Protein AF-A0A9D8CC63-F1 (afdb_monomer_lite)

pLDDT: mean 84.13, std 9.75, range [60.34, 95.06]

Secondary structure (DSSP, 8-state):
-BEEEESSTTSPEEEEEETTEEEEEEEEEEEEEE-S-TTT-TTPPPEEEEEEEETTS-EEEEEE-GGG-EEEEEEE-

Radius of gyration: 12.79 Å; chains: 1; bounding box: 35×23×34 Å

Foldseek 3Di:
DKAFDAPDLLGDGQWIADPNDIFGFPDKDWQPWAFDPCVPDVPGHTKGWMWTQGPVRWTWIWIQDPPRDIDTPDTDD

Structure (mmCIF, N/CA/C/O backbone):
data_AF-A0A9D8CC63-F1
#
_entry.id   AF-A0A9D8CC63-F1
#
loop_
_atom_site.group_PDB
_atom_site.id
_atom_site.type_symbol
_atom_site.label_atom_id
_atom_site.label_alt_id
_atom_site.label_comp_id
_atom_site.label_asym_id
_atom_site.label_entity_id
_atom_site.label_seq_id
_atom_site.pdbx_PDB_ins_code
_atom_site.Cartn_x
_atom_site.Cartn_y
_atom_site.Cartn_z
_atom_site.occupancy
_atom_site.B_iso_or_equiv
_atom_site.auth_seq_id
_atom_site.auth_comp_id
_atom_site.auth_asym_id
_atom_site.auth_atom_id
_atom_site.pdbx_PDB_model_num
ATOM 1 N N . PRO A 1 1 ? -7.079 -6.252 -5.940 1.00 65.31 1 PRO A N 1
ATOM 2 C CA . PRO A 1 1 ? -7.155 -4.805 -6.269 1.00 65.31 1 PRO A CA 1
ATOM 3 C C . PRO A 1 1 ? -7.807 -4.050 -5.103 1.00 65.31 1 PRO A C 1
ATOM 5 O O . PRO A 1 1 ? -8.755 -4.565 -4.510 1.00 65.31 1 PRO A O 1
ATOM 8 N N . VAL A 1 2 ? -7.262 -2.891 -4.736 1.00 76.56 2 VAL A N 1
ATOM 9 C CA . VAL A 1 2 ? -7.760 -2.014 -3.665 1.00 76.56 2 VAL A CA 1
ATOM 10 C C . VAL A 1 2 ? -8.364 -0.774 -4.320 1.00 76.56 2 VAL A C 1
ATOM 12 O O . VAL A 1 2 ? -7.764 -0.207 -5.226 1.00 76.56 2 VAL A O 1
ATOM 15 N N . ALA A 1 3 ? -9.545 -0.342 -3.875 1.00 79.88 3 ALA A N 1
ATOM 16 C CA . ALA A 1 3 ? -10.093 0.938 -4.325 1.00 79.88 3 ALA A CA 1
ATOM 17 C C . ALA A 1 3 ? -9.488 2.050 -3.464 1.00 79.88 3 ALA A C 1
ATOM 19 O O . ALA A 1 3 ? -9.681 2.023 -2.251 1.00 79.88 3 ALA A O 1
ATOM 20 N N . ALA A 1 4 ? -8.762 2.992 -4.060 1.00 75.31 4 ALA A N 1
ATOM 21 C CA . ALA A 1 4 ? -8.078 4.068 -3.347 1.00 75.31 4 ALA A CA 1
ATOM 22 C C . ALA A 1 4 ? -8.367 5.427 -3.995 1.00 75.31 4 ALA A C 1
ATOM 24 O O . ALA A 1 4 ? -8.495 5.518 -5.213 1.00 75.31 4 ALA A O 1
ATOM 25 N N . LEU A 1 5 ? -8.461 6.469 -3.170 1.00 76.75 5 LEU A N 1
ATOM 26 C CA . LEU A 1 5 ? -8.597 7.860 -3.602 1.00 76.75 5 LEU A CA 1
ATOM 27 C C . LEU A 1 5 ? -7.331 8.618 -3.197 1.00 76.75 5 LEU A C 1
ATOM 29 O O . LEU A 1 5 ? -7.091 8.820 -2.004 1.00 76.75 5 LEU A O 1
ATOM 33 N N . ALA A 1 6 ? -6.515 8.991 -4.184 1.00 65.50 6 ALA A N 1
ATOM 34 C CA . ALA A 1 6 ? -5.291 9.769 -3.997 1.00 65.50 6 ALA A CA 1
ATOM 35 C C . ALA A 1 6 ? -5.564 11.271 -4.101 1.00 65.50 6 ALA A C 1
ATOM 37 O O . ALA A 1 6 ? -6.420 11.703 -4.866 1.00 65.50 6 ALA A O 1
ATOM 38 N N . GLU A 1 7 ? -4.852 12.050 -3.289 1.00 60.34 7 GLU A N 1
ATOM 39 C CA . GLU A 1 7 ? -4.983 13.512 -3.240 1.00 60.34 7 GLU A CA 1
ATOM 40 C C . GLU A 1 7 ? -4.161 14.210 -4.329 1.00 60.34 7 GLU A C 1
ATOM 42 O O . GLU A 1 7 ? -4.536 15.268 -4.821 1.00 60.34 7 GLU A O 1
ATOM 47 N N . LEU A 1 8 ? -3.054 13.580 -4.721 1.00 63.66 8 LEU A N 1
ATOM 48 C CA . LEU A 1 8 ? -2.186 13.982 -5.820 1.00 63.66 8 LEU A CA 1
ATOM 49 C C . LEU A 1 8 ? -1.983 12.787 -6.754 1.00 63.66 8 LEU A C 1
ATOM 51 O O . LEU A 1 8 ? -1.999 11.650 -6.268 1.00 63.66 8 LEU A O 1
ATOM 55 N N . PRO A 1 9 ? -1.739 13.020 -8.058 1.00 64.12 9 PRO A N 1
ATOM 56 C CA . PRO A 1 9 ? -1.491 11.949 -9.017 1.00 64.12 9 PRO A CA 1
ATOM 57 C C . PRO A 1 9 ? -0.375 11.013 -8.549 1.00 64.12 9 PRO A C 1
ATOM 59 O O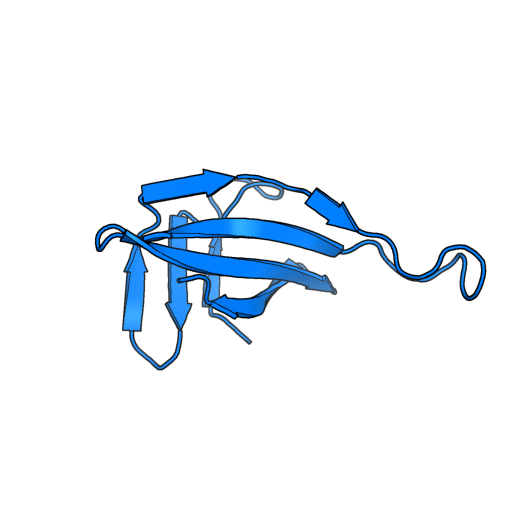 . PRO A 1 9 ? -0.560 9.811 -8.641 1.00 64.12 9 PRO A O 1
ATOM 62 N N . ASP A 1 10 ? 0.691 11.521 -7.920 1.00 72.00 10 ASP A N 1
ATOM 63 C CA . ASP A 1 10 ? 1.820 10.738 -7.379 1.00 72.00 10 ASP A CA 1
ATOM 64 C C . ASP A 1 10 ? 1.787 10.545 -5.853 1.00 72.00 10 ASP A C 1
ATOM 66 O O . ASP A 1 10 ? 2.675 9.935 -5.262 1.00 72.00 10 ASP A O 1
ATOM 70 N N . GLY A 1 11 ? 0.733 11.029 -5.193 1.00 79.75 11 GLY A N 1
ATOM 71 C CA . GLY A 1 11 ? 0.615 11.000 -3.739 1.00 79.75 11 GLY A CA 1
ATOM 72 C C . GLY A 1 11 ? 0.046 9.688 -3.184 1.00 79.75 11 GLY A C 1
ATOM 73 O O . GLY A 1 11 ? -0.623 8.931 -3.895 1.00 79.75 11 GLY A O 1
ATOM 74 N N . PRO A 1 12 ? 0.250 9.416 -1.886 1.00 83.38 12 PRO A N 1
ATOM 75 C CA . PRO A 1 12 ? -0.433 8.323 -1.207 1.00 83.38 12 PRO A CA 1
ATOM 76 C C . PRO A 1 12 ? -1.962 8.522 -1.214 1.00 83.38 12 PRO A C 1
ATOM 78 O O . PRO A 1 12 ? -2.454 9.652 -1.313 1.00 83.38 12 PRO A O 1
ATOM 81 N N . PRO A 1 13 ? -2.748 7.440 -1.082 1.00 87.44 13 PRO A N 1
ATOM 82 C CA . PRO A 1 13 ? -4.192 7.551 -0.972 1.00 87.44 13 PRO A CA 1
ATOM 83 C C . PRO A 1 13 ? -4.587 8.177 0.370 1.00 87.44 13 PRO A C 1
ATOM 85 O O . PRO A 1 13 ? -4.011 7.844 1.401 1.00 87.44 13 PRO A O 1
ATOM 88 N N . ARG A 1 14 ? -5.618 9.030 0.391 1.00 88.50 14 ARG A N 1
ATOM 89 C CA . ARG A 1 14 ? -6.257 9.493 1.641 1.00 88.50 14 ARG A CA 1
ATOM 90 C C . ARG A 1 14 ? -7.148 8.428 2.261 1.00 88.50 14 ARG A C 1
ATOM 92 O O . ARG A 1 14 ? -7.312 8.343 3.478 1.00 88.50 14 ARG A O 1
ATOM 99 N N . LEU A 1 15 ? -7.801 7.672 1.392 1.00 91.31 15 LEU A N 1
ATOM 100 C CA . LEU A 1 15 ? -8.818 6.690 1.721 1.00 91.31 15 LEU A CA 1
ATOM 101 C C . LEU A 1 15 ? -8.592 5.485 0.827 1.00 91.31 15 LEU A C 1
ATOM 103 O O . LEU A 1 15 ? -8.375 5.636 -0.378 1.00 91.31 15 LEU A O 1
ATOM 107 N N . PHE A 1 16 ? -8.689 4.293 1.396 1.00 91.62 16 PHE A N 1
ATOM 108 C CA . PHE A 1 16 ? -8.697 3.074 0.605 1.00 91.62 16 PHE A CA 1
ATOM 109 C C . PHE A 1 16 ? -9.650 2.041 1.194 1.00 91.62 16 PHE A C 1
ATOM 111 O O . PHE A 1 16 ? -9.881 1.991 2.399 1.00 91.62 16 PHE A O 1
ATOM 118 N N . ARG A 1 17 ? -10.234 1.210 0.333 1.00 93.06 17 ARG A N 1
ATOM 119 C CA . ARG A 1 17 ? -11.160 0.148 0.717 1.00 93.06 17 ARG A CA 1
ATOM 120 C C . ARG A 1 17 ? -10.519 -1.209 0.490 1.00 93.06 17 ARG A C 1
ATOM 122 O O . ARG A 1 17 ? -10.240 -1.588 -0.649 1.00 93.06 17 ARG A O 1
ATOM 129 N N . TRP A 1 18 ? -10.359 -1.969 1.566 1.00 91.38 18 TRP A N 1
ATOM 130 C CA . TRP A 1 18 ? -9.799 -3.317 1.543 1.00 91.38 18 TRP A CA 1
ATOM 131 C C .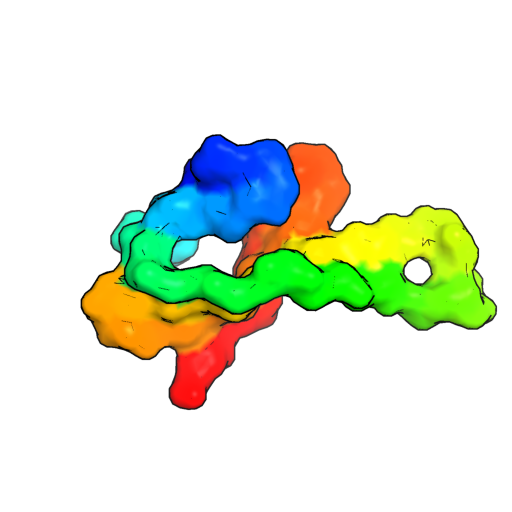 TRP A 1 18 ? -10.656 -4.266 2.384 1.00 91.38 18 TRP A C 1
ATOM 133 O O . TRP A 1 18 ? -11.152 -3.894 3.439 1.00 91.38 18 TRP A O 1
ATOM 143 N N . ARG A 1 19 ? -10.912 -5.481 1.874 1.00 88.12 19 ARG A N 1
ATOM 144 C CA . ARG A 1 19 ? -11.839 -6.467 2.481 1.00 88.12 19 ARG A CA 1
ATOM 145 C C . ARG A 1 19 ? -13.179 -5.858 2.934 1.00 88.12 19 ARG A C 1
ATOM 147 O O . ARG A 1 19 ? -13.697 -6.192 3.990 1.00 88.12 19 ARG A O 1
ATOM 154 N N . ARG A 1 20 ? -13.745 -4.970 2.105 1.00 90.81 20 ARG A N 1
ATOM 155 C CA . ARG A 1 20 ? -14.992 -4.210 2.356 1.00 90.81 20 ARG A CA 1
ATOM 156 C C . ARG A 1 20 ? -14.931 -3.193 3.506 1.00 90.81 20 ARG A C 1
ATOM 158 O O . ARG A 1 20 ? -15.930 -2.528 3.744 1.00 90.81 20 ARG A O 1
ATOM 165 N N . VAL A 1 21 ? -13.781 -3.002 4.143 1.00 90.94 21 VAL A N 1
ATOM 166 C CA . VAL A 1 21 ? -13.568 -1.984 5.177 1.00 90.94 21 VAL A CA 1
ATOM 167 C C . VAL A 1 21 ? -12.945 -0.743 4.545 1.00 90.94 21 VAL A C 1
ATOM 169 O O . VAL A 1 21 ? -12.015 -0.848 3.744 1.00 90.94 21 VAL A O 1
ATOM 172 N N . LEU A 1 22 ? -13.482 0.432 4.877 1.00 93.00 22 LEU A N 1
ATOM 173 C CA . LEU A 1 22 ? -12.898 1.716 4.503 1.00 93.00 22 LEU A CA 1
ATOM 174 C C . LEU A 1 22 ? -11.838 2.106 5.539 1.00 93.00 22 LEU A C 1
ATOM 176 O O . LEU A 1 22 ? -12.140 2.244 6.723 1.00 93.00 22 LEU A O 1
ATOM 180 N N . HIS A 1 23 ? -10.609 2.305 5.081 1.00 92.88 23 HIS A N 1
ATOM 181 C CA . HIS A 1 23 ? -9.484 2.753 5.886 1.00 92.88 23 HIS A CA 1
ATOM 182 C C . HIS A 1 23 ? -9.171 4.205 5.549 1.00 92.88 23 HIS A C 1
ATOM 184 O O . HIS A 1 23 ? -8.957 4.558 4.385 1.00 92.88 23 HIS A O 1
ATOM 190 N N . ARG A 1 24 ? -9.149 5.049 6.581 1.00 94.38 24 ARG A N 1
ATOM 191 C CA . ARG A 1 24 ? -8.725 6.442 6.474 1.00 94.38 24 ARG A CA 1
ATOM 192 C C . ARG A 1 24 ? -7.256 6.534 6.849 1.00 94.38 24 ARG A C 1
ATOM 194 O O . ARG A 1 24 ? -6.878 6.110 7.942 1.00 94.38 24 ARG A O 1
ATOM 201 N N . VAL A 1 25 ? -6.454 7.056 5.930 1.00 93.56 25 VAL A N 1
ATOM 202 C CA . VAL A 1 25 ? -5.009 7.178 6.097 1.00 93.56 25 VAL A CA 1
ATOM 203 C C . VAL A 1 25 ? -4.711 8.293 7.086 1.00 93.56 25 VAL A C 1
ATOM 205 O O . VAL A 1 25 ? -5.157 9.426 6.915 1.00 93.56 25 VAL A O 1
ATOM 208 N N . ARG A 1 26 ? -3.977 7.942 8.141 1.00 94.62 26 ARG A N 1
ATOM 209 C CA . ARG A 1 26 ? -3.460 8.868 9.149 1.00 94.62 26 ARG A CA 1
ATOM 210 C C . ARG A 1 26 ? -2.048 9.316 8.794 1.00 94.62 26 ARG A C 1
ATOM 212 O O . ARG A 1 26 ? -1.732 10.493 8.931 1.00 94.62 26 ARG A O 1
ATOM 219 N N . ARG A 1 27 ? -1.207 8.381 8.349 1.00 91.69 27 ARG A N 1
ATOM 220 C CA . ARG A 1 27 ? 0.177 8.641 7.951 1.00 91.69 27 ARG A CA 1
ATOM 221 C C . ARG A 1 27 ? 0.526 7.821 6.719 1.00 91.69 27 ARG A C 1
ATOM 223 O O . ARG A 1 27 ? 0.053 6.699 6.559 1.00 91.69 27 ARG A O 1
ATOM 230 N N . ALA A 1 28 ? 1.361 8.390 5.865 1.00 92.44 28 ALA A N 1
ATOM 231 C CA . ALA A 1 28 ? 1.886 7.723 4.690 1.00 92.44 28 ALA A CA 1
ATOM 232 C C . ALA A 1 28 ? 3.379 8.022 4.540 1.00 92.44 28 ALA A C 1
ATOM 234 O O . ALA A 1 28 ? 3.804 9.157 4.746 1.00 92.44 28 ALA A O 1
ATOM 235 N N . GLU A 1 29 ? 4.156 7.011 4.168 1.00 90.88 29 GLU A N 1
ATOM 236 C CA . GLU A 1 29 ? 5.573 7.119 3.819 1.00 90.88 29 GLU A CA 1
ATOM 237 C C . GLU A 1 29 ? 5.787 6.546 2.413 1.00 90.88 29 GLU A C 1
ATOM 239 O O . GLU A 1 29 ? 5.285 5.462 2.105 1.00 90.88 29 GLU A O 1
ATOM 244 N N . GLY A 1 30 ? 6.534 7.260 1.569 1.00 86.69 30 GLY A N 1
ATOM 245 C CA . GLY A 1 30 ? 6.802 6.896 0.175 1.00 86.69 30 GLY A CA 1
ATOM 246 C C . GLY A 1 30 ? 6.726 8.106 -0.772 1.00 86.69 30 GLY A C 1
ATOM 247 O O . GLY A 1 30 ? 6.568 9.231 -0.291 1.00 86.69 30 GLY A O 1
ATOM 248 N N . PRO A 1 31 ? 6.805 7.893 -2.098 1.00 86.62 31 PRO A N 1
ATOM 249 C CA . PRO A 1 31 ? 6.945 6.593 -2.754 1.00 86.62 31 PRO A CA 1
ATOM 250 C C . PRO A 1 31 ? 8.361 6.024 -2.623 1.00 86.62 31 PRO A C 1
ATOM 252 O O . PRO A 1 31 ? 9.346 6.687 -2.938 1.00 86.62 31 PRO A O 1
ATOM 255 N N . GLU A 1 32 ? 8.465 4.771 -2.194 1.00 84.94 32 GLU A N 1
ATOM 256 C CA . GLU A 1 32 ? 9.679 3.986 -2.400 1.00 84.94 32 GLU A CA 1
ATOM 257 C C . GLU A 1 32 ? 9.583 3.329 -3.777 1.00 84.94 32 GLU A C 1
ATOM 259 O O . GLU A 1 32 ? 8.727 2.472 -4.010 1.00 84.94 32 GLU A O 1
ATOM 264 N N . ARG A 1 33 ? 10.420 3.778 -4.714 1.00 84.69 33 ARG A N 1
ATOM 265 C CA . ARG A 1 33 ? 10.401 3.289 -6.091 1.00 84.69 33 ARG A CA 1
ATOM 266 C C . ARG A 1 33 ? 11.289 2.061 -6.214 1.00 84.69 33 ARG A C 1
ATOM 268 O O . ARG A 1 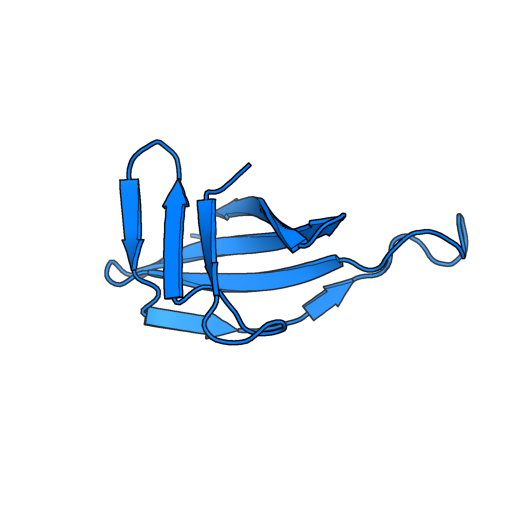33 ? 12.511 2.167 -6.169 1.00 84.69 33 ARG A O 1
ATOM 275 N N . ILE A 1 34 ? 10.663 0.905 -6.398 1.00 81.00 34 ILE A N 1
ATOM 276 C CA . ILE A 1 34 ? 11.361 -0.369 -6.563 1.00 81.00 34 ILE A CA 1
ATOM 277 C C . ILE A 1 34 ? 11.182 -0.818 -8.008 1.00 81.00 34 ILE A C 1
ATOM 279 O O . ILE A 1 34 ? 10.080 -1.180 -8.436 1.00 81.00 34 ILE A O 1
ATOM 283 N N . ALA A 1 35 ? 12.278 -0.775 -8.762 1.00 78.56 35 ALA A N 1
ATOM 284 C CA . ALA A 1 35 ? 12.346 -1.393 -10.074 1.00 78.56 35 ALA A CA 1
ATOM 285 C C . ALA A 1 35 ? 12.439 -2.922 -9.923 1.00 78.56 35 ALA A C 1
ATOM 287 O O . ALA A 1 35 ? 13.067 -3.409 -8.975 1.00 78.56 35 ALA A O 1
ATOM 288 N N . PRO A 1 36 ? 11.845 -3.694 -10.844 1.00 73.62 36 PRO A N 1
ATOM 289 C CA . PRO A 1 36 ? 12.177 -5.103 -11.017 1.00 73.62 36 PRO A CA 1
ATOM 290 C C . PRO A 1 36 ? 13.684 -5.267 -11.234 1.00 73.62 36 PRO A C 1
ATOM 292 O O . PRO A 1 36 ? 14.394 -4.291 -11.469 1.00 73.62 36 PRO A O 1
ATOM 295 N N . GLU A 1 37 ? 14.182 -6.498 -11.141 1.00 79.12 37 GLU A N 1
ATOM 296 C CA . GLU A 1 37 ? 15.605 -6.787 -11.324 1.00 79.12 37 GLU A CA 1
ATOM 297 C C . GLU A 1 37 ? 16.110 -6.206 -12.649 1.00 79.12 37 GLU A C 1
ATOM 299 O O . GLU A 1 37 ? 15.866 -6.755 -13.724 1.00 79.12 37 GLU A O 1
ATOM 304 N N . TRP A 1 38 ? 16.808 -5.073 -12.550 1.00 67.81 38 TRP A N 1
ATOM 305 C CA . TRP A 1 38 ? 17.154 -4.208 -13.679 1.00 67.81 38 TRP A CA 1
ATOM 306 C C . TRP A 1 38 ? 18.091 -4.891 -14.681 1.00 67.81 38 TRP A C 1
ATOM 308 O O . TRP A 1 38 ? 18.195 -4.467 -15.827 1.00 67.81 38 TRP A O 1
ATOM 318 N N . TRP A 1 39 ? 18.747 -5.976 -14.260 1.00 70.88 39 TRP A N 1
ATOM 319 C CA . TRP A 1 39 ? 19.584 -6.833 -15.096 1.00 70.88 39 TRP A CA 1
ATOM 320 C C . TRP A 1 39 ? 18.812 -7.914 -15.868 1.00 70.88 39 TRP A C 1
ATOM 322 O O . TRP A 1 39 ? 19.399 -8.550 -16.739 1.00 70.88 39 TRP A O 1
ATOM 332 N N . ARG A 1 40 ? 17.536 -8.177 -15.552 1.00 73.31 40 ARG A N 1
ATOM 333 C CA . ARG A 1 40 ? 16.724 -9.175 -16.275 1.00 73.31 40 ARG A CA 1
ATOM 334 C C . ARG A 1 40 ? 15.855 -8.555 -17.353 1.00 73.31 40 ARG A C 1
ATOM 336 O O . ARG A 1 40 ? 15.697 -9.158 -18.408 1.00 73.31 40 ARG A O 1
ATOM 343 N N . ASP A 1 41 ? 15.276 -7.395 -17.071 1.00 72.75 41 ASP A N 1
ATOM 344 C CA . ASP A 1 41 ? 14.342 -6.744 -17.981 1.00 72.75 41 ASP A CA 1
ATOM 345 C C . ASP A 1 41 ? 14.374 -5.225 -17.774 1.00 72.75 41 ASP A C 1
ATOM 347 O O . ASP A 1 41 ? 13.855 -4.695 -16.792 1.00 72.75 41 ASP A O 1
ATOM 351 N N . ALA A 1 42 ? 15.014 -4.527 -18.713 1.00 67.31 42 ALA A N 1
ATOM 352 C CA . ALA A 1 42 ? 15.149 -3.073 -18.690 1.00 67.31 42 ALA A CA 1
ATOM 353 C C . ALA A 1 42 ? 13.833 -2.336 -19.004 1.00 67.31 42 ALA A C 1
ATOM 355 O O . ALA A 1 42 ? 13.738 -1.136 -18.751 1.00 67.31 42 ALA A O 1
ATOM 356 N N . ALA A 1 43 ? 12.827 -3.030 -19.550 1.00 68.56 43 ALA A N 1
ATOM 35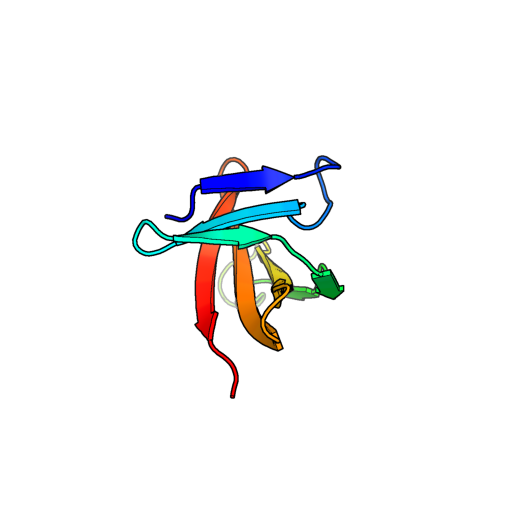7 C CA . ALA A 1 43 ? 11.506 -2.470 -19.828 1.00 68.56 43 ALA A CA 1
ATOM 358 C C . ALA A 1 43 ? 10.536 -2.641 -18.647 1.00 68.56 43 ALA A C 1
ATOM 360 O O . ALA A 1 43 ? 9.419 -2.124 -18.681 1.00 68.56 43 ALA A O 1
ATOM 361 N N . ALA A 1 44 ? 10.938 -3.363 -17.599 1.00 71.69 44 ALA A N 1
ATOM 362 C CA . ALA A 1 44 ? 10.065 -3.671 -16.486 1.00 71.69 44 ALA A CA 1
ATOM 363 C C . ALA A 1 44 ? 9.775 -2.415 -15.639 1.00 71.69 44 ALA A C 1
ATOM 365 O O . ALA A 1 44 ? 10.667 -1.800 -15.052 1.00 71.69 44 ALA A O 1
ATOM 366 N N . GLU A 1 45 ? 8.499 -2.028 -15.580 1.00 75.38 45 GLU A N 1
ATOM 367 C CA . GLU A 1 45 ? 8.066 -0.796 -14.918 1.00 75.38 45 GLU A CA 1
ATOM 368 C C . GLU A 1 45 ? 8.364 -0.804 -13.412 1.00 75.38 45 GLU A C 1
ATOM 370 O O . GLU A 1 45 ? 8.082 -1.768 -12.689 1.00 75.38 45 GLU A O 1
ATOM 375 N N . SER A 1 46 ? 8.900 0.319 -12.928 1.00 80.94 46 SER A N 1
ATOM 376 C CA . SER A 1 46 ? 9.099 0.546 -11.499 1.00 80.94 46 SER A CA 1
ATOM 377 C C . SER A 1 46 ? 7.764 0.686 -10.777 1.00 80.94 46 SER A C 1
ATOM 379 O O . SER A 1 46 ? 6.847 1.342 -11.264 1.00 80.94 46 SER A O 1
ATOM 381 N N . ARG A 1 47 ? 7.666 0.090 -9.588 1.00 86.56 47 ARG A N 1
ATOM 382 C CA . ARG A 1 47 ? 6.478 0.183 -8.736 1.00 86.56 47 ARG A CA 1
ATOM 383 C C . ARG A 1 47 ? 6.740 1.174 -7.617 1.00 86.56 47 ARG A C 1
ATOM 385 O O . ARG A 1 47 ? 7.766 1.089 -6.944 1.00 86.56 47 ARG A O 1
ATOM 392 N N . ASP A 1 48 ? 5.787 2.066 -7.394 1.00 88.88 48 ASP A N 1
ATOM 393 C CA . ASP A 1 48 ? 5.833 3.006 -6.281 1.00 88.88 48 ASP A CA 1
ATOM 394 C C . ASP A 1 48 ? 5.142 2.378 -5.063 1.00 88.88 48 ASP A C 1
ATOM 396 O O . ASP A 1 48 ? 3.931 2.129 -5.073 1.00 88.88 48 ASP A O 1
ATOM 400 N N . TYR A 1 49 ? 5.918 2.088 -4.020 1.00 90.94 49 TYR A N 1
ATOM 401 C CA . TYR A 1 49 ? 5.447 1.515 -2.762 1.00 90.94 49 TYR A CA 1
ATOM 402 C C . TYR A 1 49 ? 5.185 2.599 -1.718 1.00 90.94 49 TYR A C 1
ATOM 404 O O . TYR A 1 49 ? 5.933 3.566 -1.578 1.00 90.94 49 TYR A O 1
ATOM 412 N N . PHE A 1 50 ? 4.131 2.398 -0.936 1.00 91.75 50 PHE A N 1
ATOM 413 C CA . PHE A 1 50 ? 3.689 3.292 0.122 1.00 91.75 50 PHE A CA 1
ATOM 414 C C . PHE A 1 50 ? 3.422 2.493 1.393 1.00 91.75 50 PHE A C 1
ATOM 416 O O . PHE A 1 50 ? 2.637 1.540 1.397 1.00 91.75 50 PHE A O 1
ATOM 423 N N . ARG A 1 51 ? 4.045 2.904 2.496 1.00 93.50 51 ARG A N 1
ATOM 424 C CA . ARG A 1 51 ? 3.712 2.414 3.836 1.00 93.50 51 ARG A CA 1
ATOM 425 C C . ARG A 1 51 ? 2.633 3.322 4.407 1.00 93.50 51 ARG A C 1
ATOM 427 O O . ARG A 1 51 ? 2.840 4.521 4.554 1.00 93.50 51 ARG A O 1
ATOM 434 N N . ILE A 1 52 ? 1.463 2.756 4.665 1.00 94.31 52 ILE A N 1
ATOM 435 C CA . ILE A 1 52 ? 0.259 3.476 5.066 1.00 94.31 52 ILE A CA 1
ATOM 436 C C . ILE A 1 52 ? -0.134 3.048 6.471 1.00 94.31 52 ILE A C 1
ATOM 438 O O . ILE A 1 52 ? -0.304 1.863 6.733 1.00 94.31 52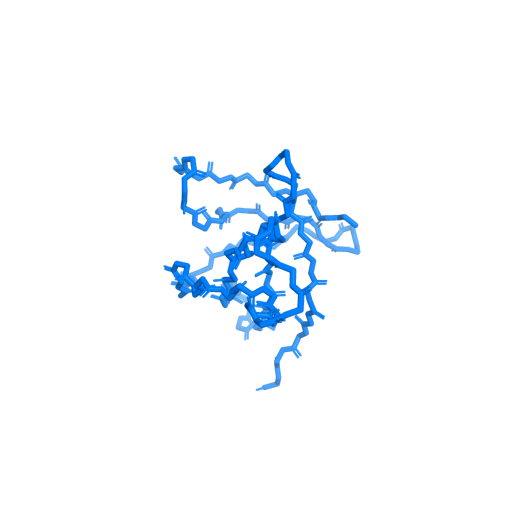 ILE A O 1
ATOM 442 N N . GLU A 1 53 ? -0.338 4.010 7.356 1.00 95.06 53 GLU A N 1
ATOM 443 C CA . GLU A 1 53 ? -0.942 3.800 8.666 1.00 95.06 53 GLU A CA 1
ATOM 444 C C . GLU A 1 53 ? -2.370 4.347 8.653 1.00 95.06 53 GLU A C 1
ATOM 446 O O . GLU A 1 53 ? -2.603 5.492 8.247 1.00 95.06 53 GLU A O 1
ATOM 451 N N . ASP A 1 54 ? -3.340 3.538 9.082 1.00 94.31 54 ASP A N 1
ATOM 452 C CA . ASP A 1 54 ? -4.712 4.005 9.264 1.00 94.31 54 ASP A CA 1
ATOM 453 C C . ASP A 1 54 ? -4.934 4.672 10.631 1.00 94.31 54 ASP A C 1
ATOM 455 O O . ASP A 1 54 ? -4.104 4.634 11.538 1.00 94.31 54 ASP A O 1
ATOM 459 N N . GLN A 1 55 ? -6.099 5.291 10.799 1.00 93.12 55 GLN A N 1
ATOM 460 C CA . GLN A 1 55 ? -6.498 5.926 12.060 1.00 93.12 55 GLN A CA 1
ATOM 461 C C . GLN A 1 55 ? -6.544 4.983 13.280 1.00 93.12 55 GLN A C 1
ATOM 463 O O . GLN A 1 55 ? -6.527 5.466 14.409 1.00 93.12 55 GLN A O 1
ATOM 468 N N . HIS A 1 56 ? -6.577 3.663 13.074 1.00 91.88 56 HIS A N 1
ATOM 469 C CA . HIS A 1 56 ? -6.548 2.652 14.133 1.00 91.88 56 HIS A CA 1
ATOM 470 C C . HIS A 1 56 ? -5.134 2.098 14.380 1.00 91.88 56 HIS A C 1
ATOM 472 O O . HIS A 1 56 ? -4.989 1.110 15.097 1.00 91.88 56 HIS A O 1
ATOM 478 N N . GLY A 1 57 ? -4.100 2.696 13.775 1.00 91.81 57 GLY A N 1
ATOM 479 C CA . GLY A 1 57 ? -2.706 2.270 13.916 1.00 91.81 57 GLY A CA 1
ATOM 480 C C . GLY A 1 57 ? -2.342 1.028 13.098 1.00 91.81 57 GLY A C 1
ATOM 481 O O . GLY A 1 57 ? -1.268 0.459 13.295 1.00 91.81 57 GLY A O 1
ATOM 482 N N . ARG A 1 58 ? -3.210 0.572 12.184 1.00 93.00 58 ARG A N 1
ATOM 483 C CA . ARG A 1 58 ? -2.912 -0.578 11.319 1.00 93.00 58 ARG A CA 1
ATOM 484 C C . ARG A 1 58 ? -1.980 -0.135 10.206 1.00 93.00 58 ARG A C 1
ATOM 486 O O . ARG A 1 58 ? -2.259 0.855 9.530 1.00 93.00 58 ARG A O 1
ATOM 493 N N . ARG A 1 59 ? -0.910 -0.898 9.990 1.00 94.06 59 ARG A N 1
ATOM 494 C CA . ARG A 1 59 ? 0.106 -0.606 8.980 1.00 94.06 59 ARG A CA 1
ATOM 495 C C . ARG A 1 59 ? -0.070 -1.507 7.762 1.00 94.06 59 ARG A C 1
ATOM 497 O O . ARG A 1 59 ? -0.118 -2.732 7.863 1.00 94.06 59 ARG A O 1
ATOM 504 N N . PHE A 1 60 ? -0.162 -0.879 6.602 1.00 93.81 60 PHE A N 1
ATOM 505 C CA . PHE A 1 60 ? -0.388 -1.499 5.308 1.00 93.81 60 PHE A CA 1
ATOM 506 C C . PHE A 1 60 ? 0.756 -1.151 4.373 1.00 93.81 60 PHE A C 1
ATOM 508 O O . PHE A 1 60 ? 1.275 -0.035 4.395 1.00 93.81 60 PHE A O 1
ATOM 515 N N . TRP A 1 61 ? 1.097 -2.087 3.502 1.00 93.44 61 TRP A N 1
ATOM 516 C CA . TRP A 1 61 ? 2.021 -1.840 2.412 1.00 93.44 61 TRP A CA 1
ATOM 517 C C . TRP A 1 61 ? 1.252 -1.873 1.105 1.00 93.44 61 TRP A C 1
ATOM 519 O O . TRP A 1 61 ? 0.778 -2.928 0.681 1.00 93.44 61 TRP A O 1
ATOM 529 N N . LEU A 1 62 ? 1.061 -0.704 0.507 1.00 93.06 62 LEU A N 1
ATOM 530 C CA . LEU A 1 62 ? 0.385 -0.555 -0.770 1.00 93.06 62 LEU A CA 1
ATOM 531 C C . LEU A 1 62 ? 1.419 -0.288 -1.851 1.00 93.06 62 LEU A C 1
ATOM 533 O O . LEU A 1 62 ? 2.464 0.294 -1.585 1.00 93.06 62 LEU A O 1
ATOM 537 N N . PHE A 1 63 ? 1.111 -0.674 -3.079 1.00 90.56 63 PHE A N 1
ATOM 538 C CA . PHE A 1 63 ? 1.882 -0.236 -4.230 1.00 90.56 63 PHE A CA 1
ATOM 539 C C . PHE A 1 63 ? 0.965 0.173 -5.364 1.00 90.56 63 PHE A C 1
ATOM 541 O O . PHE A 1 63 ? -0.183 -0.287 -5.466 1.00 90.56 63 PHE A O 1
ATOM 548 N N . ARG A 1 64 ? 1.502 1.036 -6.219 1.00 88.50 64 ARG A N 1
ATOM 549 C CA . ARG A 1 64 ? 0.870 1.419 -7.467 1.00 88.50 64 ARG A CA 1
ATOM 550 C C . ARG A 1 64 ? 1.444 0.592 -8.608 1.00 88.50 64 ARG A C 1
ATOM 552 O O . ARG A 1 64 ? 2.658 0.521 -8.782 1.00 88.50 64 ARG A O 1
ATOM 559 N N . GLY A 1 65 ? 0.557 -0.094 -9.320 1.00 82.31 65 GLY A N 1
ATOM 560 C CA . GLY A 1 65 ? 0.888 -0.833 -10.534 1.00 82.31 65 GLY A CA 1
ATOM 561 C C . GLY A 1 65 ? 0.492 -0.062 -11.790 1.00 82.31 65 GLY A C 1
ATOM 562 O O . GLY A 1 65 ? 0.149 1.121 -11.730 1.00 82.31 65 GLY A O 1
ATOM 563 N N . ALA A 1 66 ? 0.478 -0.771 -12.919 1.00 79.44 66 ALA A N 1
ATOM 564 C CA . ALA A 1 66 ? 0.055 -0.235 -14.207 1.00 79.44 66 ALA A CA 1
ATOM 565 C C . ALA A 1 66 ? -1.329 0.442 -14.140 1.00 79.44 66 ALA A C 1
ATOM 567 O O . ALA A 1 66 ? -2.194 0.069 -13.337 1.00 79.44 66 ALA A O 1
ATOM 568 N N . ALA A 1 67 ? -1.531 1.444 -15.001 1.00 81.62 67 ALA A N 1
ATOM 569 C CA . ALA A 1 67 ? -2.758 2.244 -15.084 1.00 81.62 67 ALA A CA 1
ATOM 570 C C . ALA A 1 67 ? -3.180 2.907 -13.752 1.00 81.62 67 ALA A C 1
ATOM 572 O O . ALA A 1 67 ? -4.368 3.104 -13.499 1.00 81.62 67 ALA A O 1
ATOM 573 N N . ASN A 1 68 ? -2.215 3.244 -12.887 1.00 79.44 68 ASN A N 1
ATOM 574 C CA . ASN A 1 68 ? -2.446 3.841 -11.566 1.00 79.44 68 ASN A CA 1
ATOM 575 C C . ASN A 1 68 ? -3.343 3.002 -10.633 1.00 79.44 68 ASN A C 1
ATOM 577 O O . ASN A 1 68 ? -3.951 3.527 -9.695 1.00 79.44 68 ASN A O 1
ATOM 581 N N . ALA A 1 69 ? -3.418 1.687 -10.856 1.00 86.25 69 ALA A N 1
ATOM 582 C CA . ALA A 1 69 ? -4.188 0.792 -10.006 1.00 86.25 69 ALA A CA 1
ATOM 583 C C . ALA A 1 69 ? -3.466 0.526 -8.675 1.00 86.25 69 ALA A C 1
ATOM 585 O O . ALA A 1 69 ? -2.254 0.305 -8.627 1.00 86.25 69 ALA A O 1
ATOM 586 N N . TRP A 1 70 ? -4.237 0.507 -7.586 1.00 90.62 70 TRP A N 1
ATOM 587 C CA . TRP A 1 70 ? -3.728 0.272 -6.238 1.00 90.62 70 TRP A CA 1
ATOM 588 C C . TRP A 1 70 ? -3.846 -1.192 -5.823 1.00 90.62 70 TRP A C 1
ATOM 590 O O . TRP A 1 70 ? -4.888 -1.844 -5.978 1.00 90.62 70 TRP A O 1
ATOM 600 N N . PHE A 1 71 ? -2.782 -1.697 -5.212 1.00 90.94 71 PHE A N 1
ATOM 601 C CA . PHE A 1 71 ? -2.691 -3.065 -4.725 1.00 90.94 71 PHE A CA 1
ATOM 602 C C . PHE A 1 71 ? -2.150 -3.088 -3.300 1.00 90.94 71 PHE A C 1
ATOM 604 O O . PHE A 1 71 ? -1.370 -2.226 -2.905 1.00 90.94 71 PHE A O 1
ATOM 611 N N . LEU A 1 72 ? -2.577 -4.088 -2.530 1.00 92.88 72 LEU A N 1
ATOM 612 C CA . LEU A 1 72 ? -2.007 -4.370 -1.220 1.00 92.88 72 LEU A CA 1
ATOM 613 C C . LEU A 1 72 ? -0.912 -5.423 -1.392 1.00 92.88 72 LEU A C 1
ATOM 615 O O . LEU A 1 72 ? -1.196 -6.506 -1.901 1.00 92.88 72 LEU A O 1
ATOM 619 N N . HIS A 1 73 ? 0.302 -5.106 -0.954 1.00 92.25 73 HIS A N 1
ATOM 620 C CA . HIS A 1 73 ? 1.400 -6.060 -0.853 1.00 92.25 73 HIS A CA 1
ATOM 621 C C . HIS A 1 73 ? 1.303 -6.874 0.444 1.00 92.25 73 HIS A C 1
ATOM 623 O O . HIS A 1 73 ? 1.434 -8.093 0.418 1.00 92.25 73 HIS A O 1
ATOM 629 N N . GLY A 1 74 ? 1.011 -6.222 1.576 1.00 91.81 74 GLY A N 1
A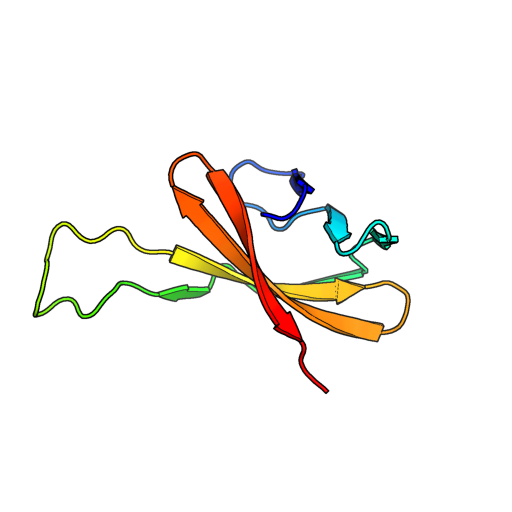TOM 630 C CA . GLY A 1 74 ? 0.907 -6.898 2.871 1.00 91.81 74 GLY A CA 1
ATOM 631 C C . GLY A 1 74 ? 0.494 -5.988 4.026 1.00 91.81 74 GLY A C 1
ATOM 632 O O . GLY A 1 74 ? 0.228 -4.799 3.838 1.00 91.81 74 GLY A O 1
ATOM 633 N N . LEU A 1 75 ? 0.431 -6.570 5.225 1.00 89.31 75 LEU A N 1
ATOM 634 C CA . LEU A 1 75 ? 0.240 -5.862 6.493 1.00 89.31 75 LEU A CA 1
ATOM 635 C C . LEU A 1 75 ? 1.511 -5.989 7.334 1.00 89.31 75 LEU A C 1
ATOM 637 O O . LEU A 1 75 ? 2.132 -7.050 7.334 1.00 89.31 75 LEU A O 1
ATOM 641 N N . PHE A 1 76 ? 1.861 -4.934 8.065 1.00 79.06 76 PHE A N 1
ATOM 642 C CA . PHE A 1 76 ? 2.945 -4.952 9.049 1.00 79.06 76 PHE A CA 1
ATOM 643 C C . PHE A 1 76 ? 2.366 -5.004 10.472 1.00 79.06 76 PHE A C 1
ATOM 645 O O . PHE A 1 76 ? 1.341 -4.369 10.734 1.00 79.06 76 PHE A O 1
ATOM 652 N N . ALA A 1 77 ? 3.025 -5.750 11.368 1.00 60.34 77 ALA A N 1
ATOM 653 C CA . ALA A 1 77 ? 2.758 -5.761 12.812 1.00 60.34 77 ALA A CA 1
ATOM 654 C C . ALA A 1 77 ? 3.544 -4.656 13.538 1.00 60.34 77 ALA A C 1
ATOM 656 O O . ALA A 1 77 ? 4.641 -4.269 13.071 1.00 60.34 77 ALA A O 1
#

Sequence (77 aa):
PVAALAELPDGPPRLFRWRRVLHRVRRAEGPERIAPEWWRDAAAESRDYFRIEDQHGRRFWLFRGAANAWFLHGLFA